Protein AF-A0A2E6VPE0-F1 (afdb_monomer_lite)

pLDDT: mean 76.0, std 15.37, range [42.31, 91.56]

Secondary structure (DSSP, 8-state):
--STTHHHHTTSTT---------PPTT-HHHHHHHHTT-SSHHHHHHHHHHHHHH--GGGHHHHHHHHHHS-TTTHHHHHHHHHH-HHHHTT--

Radius of gyration: 20.54 Å; chains: 1; bounding box: 25×70×35 Å

Sequence (94 aa):
MKSRLLTRLALFLSLSAMACDTGPKEGEEHIYYAEKLNHEDKKVRENAMKNLSQLKDKRSVPGLNKALGNGHAEIKPELVKLVRASPSLQLRLR

Foldseek 3Di:
DPDPPVVVVVVVPPPPPPPPCPDDDPPCLLVRLLVQQQPPDPVSNVVSLVSCLVVLDLVNLVSLVCCCVPGDPVCNVVSVVSCVVRVSNCPPVD

Structure (mmCIF, N/CA/C/O backbone):
data_AF-A0A2E6VPE0-F1
#
_entry.id   AF-A0A2E6VPE0-F1
#
loop_
_atom_site.group_PDB
_atom_site.id
_atom_site.type_symbol
_atom_site.label_atom_id
_atom_site.label_alt_id
_atom_site.label_comp_id
_atom_site.label_asym_id
_atom_site.label_entity_id
_atom_site.label_seq_id
_atom_site.pdbx_PDB_ins_code
_atom_site.Cartn_x
_atom_site.Cartn_y
_atom_site.Cartn_z
_atom_site.occupancy
_atom_site.B_iso_or_equiv
_atom_site.auth_seq_id
_atom_site.auth_comp_id
_atom_site.auth_asym_id
_atom_site.auth_atom_id
_atom_site.pdbx_PDB_model_num
ATOM 1 N N . MET A 1 1 ? 4.184 55.437 -25.021 1.00 49.97 1 MET A N 1
ATOM 2 C CA . MET A 1 1 ? 3.319 54.239 -25.178 1.00 49.97 1 MET A CA 1
ATOM 3 C C . MET A 1 1 ? 4.115 52.944 -24.944 1.00 49.97 1 MET A C 1
ATOM 5 O O . MET A 1 1 ? 4.315 52.174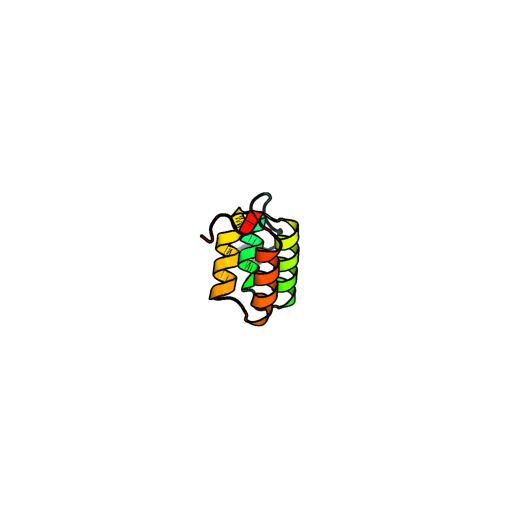 -25.870 1.00 49.97 1 MET A O 1
ATOM 9 N N . LYS A 1 2 ? 4.599 52.694 -23.717 1.00 51.59 2 LYS A N 1
ATOM 10 C CA . LYS A 1 2 ? 5.383 51.492 -23.351 1.00 51.59 2 LYS A CA 1
ATOM 11 C C . LYS A 1 2 ? 5.010 51.036 -21.931 1.00 51.59 2 LYS A C 1
ATOM 13 O O . LYS A 1 2 ? 5.810 51.141 -21.019 1.00 51.59 2 LYS A O 1
ATOM 18 N N . SER A 1 3 ? 3.762 50.631 -21.701 1.00 52.59 3 SER A N 1
ATOM 19 C CA . SER A 1 3 ? 3.360 50.100 -20.379 1.00 52.59 3 SER A CA 1
ATOM 20 C C . SER A 1 3 ? 2.352 48.953 -20.426 1.00 52.59 3 SER A C 1
ATOM 22 O O . SER A 1 3 ? 2.089 48.345 -19.400 1.00 52.59 3 SER A O 1
ATOM 24 N N . ARG A 1 4 ? 1.819 48.604 -21.607 1.00 54.25 4 ARG A N 1
ATOM 25 C CA . ARG A 1 4 ? 0.780 47.564 -21.749 1.00 54.25 4 ARG A CA 1
ATOM 26 C C . ARG A 1 4 ? 1.328 46.158 -22.030 1.00 54.25 4 ARG A C 1
ATOM 28 O O . ARG A 1 4 ? 0.585 45.189 -21.942 1.00 54.25 4 ARG A O 1
ATOM 35 N N . LEU A 1 5 ? 2.612 46.046 -22.382 1.00 53.22 5 LEU A N 1
ATOM 36 C CA . LEU A 1 5 ? 3.267 44.768 -22.704 1.00 53.22 5 LEU A CA 1
ATOM 37 C C . LEU A 1 5 ? 3.819 44.058 -21.457 1.00 53.22 5 LEU A C 1
ATOM 39 O O . LEU A 1 5 ? 3.762 42.836 -21.381 1.00 53.22 5 LEU A O 1
ATOM 43 N N . LEU A 1 6 ? 4.271 44.810 -20.449 1.00 53.19 6 LEU A N 1
ATOM 44 C CA . LEU A 1 6 ? 4.820 44.244 -19.208 1.00 53.19 6 LEU A CA 1
ATOM 45 C C . LEU A 1 6 ? 3.731 43.658 -18.299 1.00 53.19 6 LEU A C 1
ATOM 47 O O . LEU A 1 6 ? 3.948 42.636 -17.655 1.00 53.19 6 LEU A O 1
ATOM 51 N N . THR A 1 7 ? 2.528 44.238 -18.305 1.00 53.53 7 THR A N 1
ATOM 52 C CA . THR A 1 7 ? 1.403 43.760 -17.485 1.00 53.53 7 THR A CA 1
ATOM 53 C C . THR A 1 7 ? 0.895 42.387 -17.928 1.00 53.53 7 THR A C 1
ATOM 55 O O . THR A 1 7 ? 0.410 41.617 -17.108 1.00 53.53 7 THR A O 1
ATOM 58 N N . ARG A 1 8 ? 1.028 42.051 -19.219 1.00 52.72 8 ARG A N 1
ATOM 59 C CA . ARG A 1 8 ? 0.646 40.732 -19.751 1.00 52.72 8 ARG A CA 1
ATOM 60 C C . ARG A 1 8 ? 1.703 39.660 -19.494 1.00 52.72 8 ARG A C 1
ATOM 62 O O . ARG A 1 8 ? 1.342 38.504 -19.315 1.00 52.72 8 ARG A O 1
ATOM 69 N N . LEU A 1 9 ? 2.980 40.042 -19.424 1.00 52.34 9 LEU A N 1
ATOM 70 C CA . LEU A 1 9 ? 4.076 39.115 -19.136 1.00 52.34 9 LEU A CA 1
ATOM 71 C C . LEU A 1 9 ? 4.049 38.633 -17.673 1.00 52.34 9 LEU A C 1
ATOM 73 O O . LEU A 1 9 ? 4.348 37.476 -17.399 1.00 52.34 9 LEU A O 1
ATOM 77 N N . ALA A 1 10 ? 3.610 39.489 -16.745 1.00 55.06 10 ALA A N 1
ATOM 78 C CA . ALA A 1 10 ? 3.469 39.135 -15.332 1.00 55.06 10 ALA A CA 1
ATOM 79 C C . ALA A 1 10 ? 2.304 38.165 -15.046 1.00 55.06 10 ALA A C 1
ATOM 81 O O . ALA A 1 10 ? 2.341 37.454 -14.046 1.00 55.06 10 ALA A O 1
ATOM 82 N N . LEU A 1 11 ? 1.290 38.095 -15.918 1.00 50.72 11 LEU A N 1
ATOM 83 C CA . LEU A 1 11 ? 0.123 37.229 -15.708 1.00 50.72 11 LEU A CA 1
ATOM 84 C C . LEU A 1 11 ? 0.382 35.751 -16.050 1.00 50.72 11 LEU A C 1
ATOM 86 O O . LEU A 1 11 ? -0.395 34.891 -15.655 1.00 50.72 11 LEU A O 1
ATOM 90 N N . PHE A 1 12 ? 1.457 35.454 -16.786 1.00 54.03 12 PHE A N 1
ATOM 91 C CA . PHE A 1 12 ? 1.818 34.084 -17.172 1.00 54.03 12 PHE A CA 1
ATOM 92 C C . PHE A 1 12 ? 2.747 33.387 -16.168 1.00 54.03 12 PHE A C 1
ATOM 94 O O . PHE A 1 12 ? 2.870 32.166 -16.203 1.00 54.03 12 PHE A O 1
ATOM 101 N N . LEU A 1 13 ? 3.390 34.133 -15.265 1.00 50.69 13 LEU A N 1
ATOM 102 C CA . LEU A 1 13 ? 4.413 33.604 -14.352 1.00 50.69 13 LEU A CA 1
ATOM 103 C C . LEU A 1 13 ? 3.872 33.101 -13.005 1.00 50.69 13 LEU A C 1
ATOM 105 O O . LEU A 1 13 ? 4.634 32.531 -12.233 1.00 50.69 13 LEU A O 1
ATOM 109 N N . SER A 1 14 ? 2.582 33.278 -12.714 1.00 53.19 14 SER A N 1
ATOM 110 C CA . SER A 1 14 ? 1.968 32.819 -11.458 1.00 53.19 14 SER A CA 1
ATOM 111 C C . SER A 1 14 ? 1.248 31.471 -11.560 1.00 53.19 14 SER A C 1
ATOM 113 O O . SER A 1 14 ? 0.751 30.978 -10.552 1.00 53.19 14 SER A O 1
ATOM 115 N N . LEU A 1 15 ? 1.191 30.849 -12.744 1.00 51.94 15 LEU A N 1
ATOM 116 C CA . LEU A 1 15 ? 0.509 29.564 -12.936 1.00 51.94 15 LEU A CA 1
ATOM 117 C C . LEU A 1 15 ? 1.425 28.347 -12.736 1.00 51.94 15 LEU A C 1
ATOM 119 O O . LEU A 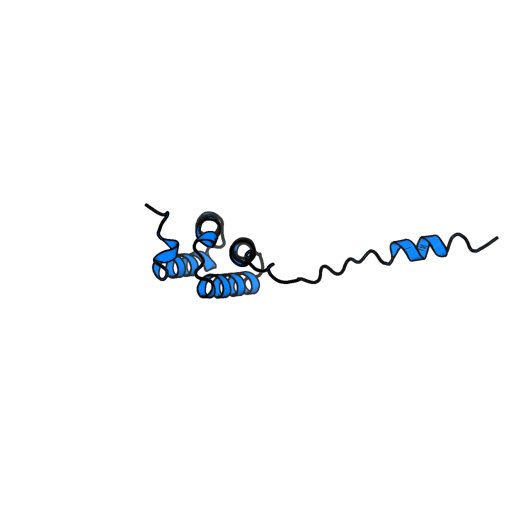1 15 ? 1.120 27.258 -13.213 1.00 51.94 15 LEU A O 1
ATOM 123 N N . SER A 1 16 ? 2.534 28.484 -12.009 1.00 52.00 16 SER A N 1
ATOM 124 C CA . SER A 1 16 ? 3.127 27.330 -11.335 1.00 52.00 16 SER A CA 1
ATOM 125 C C . SER A 1 16 ? 2.2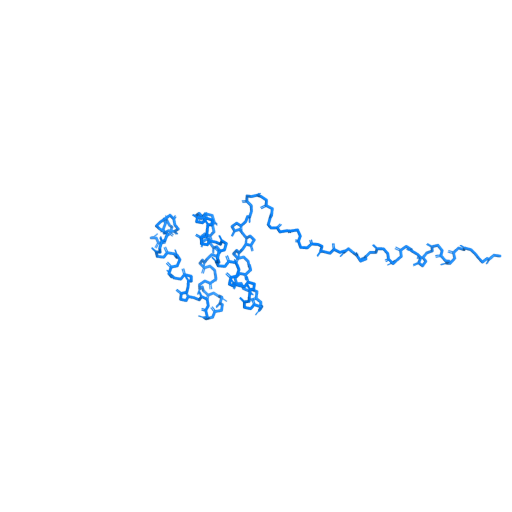65 27.034 -10.113 1.00 52.00 16 SER A C 1
ATOM 127 O O . SER A 1 16 ? 2.605 27.372 -8.981 1.00 52.00 16 SER A O 1
ATOM 129 N N . ALA A 1 17 ? 1.105 26.421 -10.358 1.00 54.38 17 ALA A N 1
ATOM 130 C CA . ALA A 1 17 ? 0.373 25.723 -9.321 1.00 54.38 17 ALA A CA 1
ATOM 131 C C . ALA A 1 17 ? 1.352 24.713 -8.715 1.00 54.38 17 ALA A C 1
ATOM 133 O O . ALA A 1 17 ? 1.621 23.661 -9.294 1.00 54.38 17 ALA A O 1
ATOM 134 N N . MET A 1 18 ? 1.957 25.089 -7.588 1.00 54.19 18 MET A N 1
ATOM 135 C CA . MET A 1 18 ? 2.594 24.164 -6.675 1.00 54.19 18 MET A CA 1
ATOM 136 C C . MET A 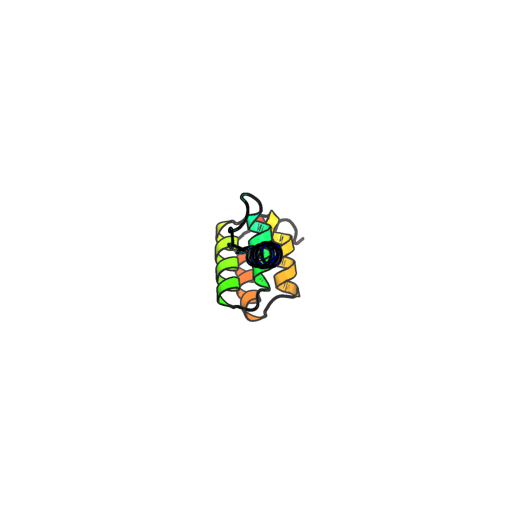1 18 ? 1.523 23.122 -6.383 1.00 54.19 18 MET A C 1
ATOM 138 O O . MET A 1 18 ? 0.592 23.375 -5.620 1.00 54.19 18 MET A O 1
ATOM 142 N N . ALA A 1 19 ? 1.615 21.973 -7.048 1.00 51.12 19 ALA A N 1
ATOM 143 C CA . ALA A 1 19 ? 0.944 20.768 -6.614 1.00 51.12 19 ALA A CA 1
ATOM 144 C C . ALA A 1 19 ? 1.633 20.378 -5.306 1.00 51.12 19 ALA A C 1
ATOM 146 O O . ALA A 1 19 ? 2.511 19.520 -5.270 1.00 51.12 19 ALA A O 1
ATOM 147 N N . CYS A 1 20 ? 1.317 21.113 -4.237 1.00 48.00 20 CYS A N 1
ATOM 148 C CA . CYS A 1 20 ? 1.567 20.651 -2.895 1.00 48.00 20 CYS A CA 1
ATOM 149 C C . CYS A 1 20 ? 0.869 19.300 -2.835 1.00 48.00 20 CYS A C 1
ATOM 151 O O . CYS A 1 20 ? -0.339 19.229 -3.065 1.00 48.00 20 CYS A O 1
ATOM 153 N N . ASP A 1 21 ? 1.651 18.249 -2.608 1.00 61.88 21 ASP A N 1
ATOM 154 C CA . ASP A 1 21 ? 1.179 16.906 -2.303 1.00 61.88 21 ASP A CA 1
ATOM 155 C C . ASP A 1 21 ? 0.459 17.003 -0.951 1.00 61.88 21 ASP A C 1
ATOM 157 O O . ASP A 1 21 ? 0.980 16.667 0.111 1.00 61.88 21 ASP A O 1
ATOM 161 N N . THR A 1 22 ? -0.715 17.636 -0.959 1.00 65.50 22 THR A N 1
ATOM 162 C CA . THR A 1 22 ? -1.664 17.571 0.134 1.00 65.50 22 THR A CA 1
ATOM 163 C C . THR A 1 22 ? -1.970 16.092 0.211 1.00 65.50 22 THR A C 1
ATOM 165 O O . THR A 1 22 ? -2.491 15.548 -0.763 1.00 65.50 22 THR A O 1
ATOM 168 N N . GLY A 1 23 ? -1.535 15.435 1.284 1.00 74.44 23 GLY A N 1
ATOM 169 C CA . GLY A 1 23 ? -1.723 14.001 1.468 1.00 74.44 23 GLY A CA 1
ATOM 170 C C . GLY A 1 23 ? -3.189 13.563 1.317 1.00 74.44 23 GLY A C 1
ATOM 171 O O . GLY A 1 23 ? -4.062 14.359 0.962 1.00 74.44 23 GLY A O 1
ATOM 172 N N . PRO A 1 24 ? -3.497 12.285 1.577 1.00 84.88 24 PRO A N 1
ATOM 173 C CA . PRO A 1 24 ? -4.844 11.781 1.350 1.00 84.88 24 PRO A CA 1
ATOM 174 C C . PRO A 1 24 ? -5.894 12.649 2.048 1.00 84.88 24 PRO A C 1
ATOM 176 O O . PRO A 1 24 ? -5.719 13.056 3.198 1.00 84.88 24 PRO A O 1
ATOM 179 N N . LYS A 1 25 ? -7.004 12.913 1.354 1.00 83.69 25 LYS A N 1
ATOM 180 C CA . LYS A 1 25 ? -8.175 13.513 1.992 1.00 83.69 25 LYS A CA 1
ATOM 181 C C . LYS A 1 25 ? -8.685 12.570 3.076 1.00 83.69 25 LYS A C 1
ATOM 183 O O . LYS A 1 25 ? -8.694 11.348 2.894 1.00 83.69 25 LYS A O 1
ATOM 188 N N . GLU A 1 26 ? -9.127 13.146 4.187 1.00 81.00 26 GLU A N 1
ATOM 189 C CA . GLU A 1 26 ? -9.685 12.388 5.303 1.00 81.00 26 GLU A CA 1
ATOM 190 C C . GLU A 1 26 ? -10.829 11.488 4.812 1.00 81.00 26 GLU A C 1
ATOM 192 O O . GLU A 1 26 ? -11.721 11.918 4.081 1.00 81.00 26 GLU A O 1
ATOM 197 N N . GLY A 1 27 ? -10.765 10.201 5.156 1.00 83.44 27 GLY A N 1
ATOM 198 C CA . GLY A 1 27 ? -11.748 9.205 4.728 1.00 83.44 27 GLY A CA 1
ATOM 199 C C . GLY A 1 27 ? -11.528 8.601 3.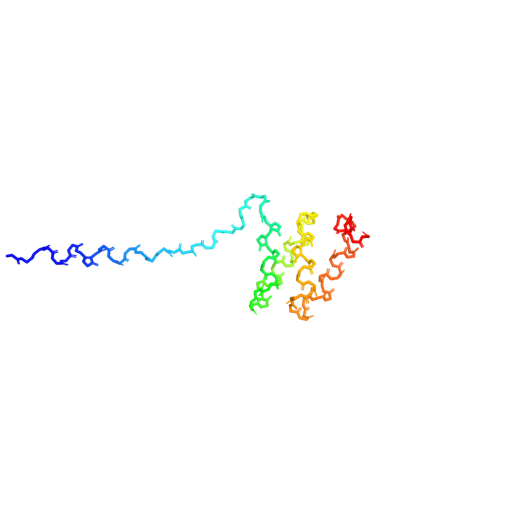332 1.00 83.44 27 GLY A C 1
ATOM 200 O O . GLY A 1 27 ? -12.126 7.557 3.052 1.00 83.44 27 GLY A O 1
ATOM 201 N N . GLU A 1 28 ? -10.643 9.162 2.502 1.00 88.06 28 GLU A N 1
ATOM 202 C CA . GLU A 1 28 ? -10.261 8.652 1.167 1.00 88.06 28 GLU A CA 1
ATOM 203 C C . GLU A 1 28 ? -8.873 7.984 1.146 1.00 88.06 28 GLU A C 1
ATOM 205 O O . GLU A 1 28 ? -8.398 7.530 0.103 1.00 88.06 28 GLU A O 1
ATOM 210 N N . GLU A 1 29 ? -8.237 7.853 2.310 1.00 89.75 29 GLU A N 1
ATOM 211 C CA . GLU A 1 29 ? -6.898 7.272 2.479 1.00 89.75 29 GLU A CA 1
ATOM 212 C C . GLU A 1 29 ? -6.772 5.881 1.837 1.00 89.75 29 GLU A C 1
ATOM 214 O O . GLU A 1 29 ? -5.767 5.560 1.202 1.00 89.75 29 GLU A O 1
ATOM 219 N N . HIS A 1 30 ? -7.831 5.073 1.937 1.00 86.50 30 HIS A N 1
ATOM 220 C CA . HIS A 1 30 ? -7.909 3.738 1.349 1.00 86.50 30 HIS A CA 1
ATOM 221 C C . HIS A 1 30 ? -7.749 3.726 -0.182 1.00 86.50 30 HIS A C 1
ATOM 223 O O . HIS A 1 30 ? -7.123 2.811 -0.715 1.00 86.50 30 HIS A O 1
ATOM 229 N N . ILE A 1 31 ? -8.293 4.723 -0.891 1.00 89.00 31 ILE A N 1
ATOM 230 C CA . ILE A 1 31 ? -8.174 4.843 -2.354 1.00 89.00 31 ILE A CA 1
ATOM 231 C C . ILE A 1 31 ? -6.806 5.416 -2.695 1.00 89.00 31 ILE A C 1
ATOM 233 O O . ILE A 1 31 ? -6.085 4.841 -3.508 1.00 89.00 31 ILE A O 1
ATOM 237 N N . TYR A 1 32 ? -6.424 6.494 -2.006 1.00 91.00 32 TYR A N 1
ATOM 238 C CA . T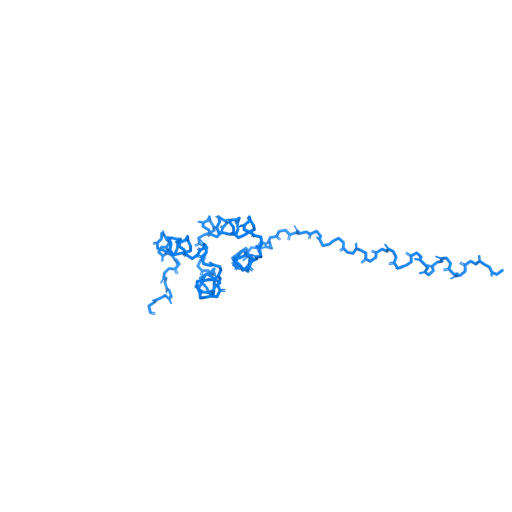YR A 1 32 ? -5.159 7.182 -2.228 1.00 91.00 32 TYR A CA 1
ATOM 239 C C . TYR A 1 32 ? -3.967 6.222 -2.151 1.00 91.00 32 TYR A C 1
ATOM 241 O O . TYR A 1 32 ? -3.191 6.107 -3.098 1.00 91.00 32 TYR A O 1
ATOM 249 N N . TYR A 1 33 ? -3.830 5.467 -1.056 1.00 91.31 33 TYR A N 1
ATOM 250 C CA . TYR A 1 33 ? -2.707 4.541 -0.925 1.00 91.31 33 TYR A CA 1
ATOM 251 C C . TYR A 1 33 ? -2.828 3.338 -1.865 1.00 91.31 33 TYR A C 1
ATOM 253 O O . TYR A 1 33 ? -1.811 2.852 -2.352 1.00 91.31 33 TYR A O 1
ATOM 261 N N . ALA A 1 34 ? -4.039 2.871 -2.180 1.00 89.31 34 ALA A N 1
ATOM 262 C CA . ALA A 1 34 ? -4.203 1.781 -3.138 1.00 89.31 34 ALA A CA 1
ATOM 263 C C . ALA A 1 34 ? -3.707 2.152 -4.545 1.00 89.31 34 ALA A C 1
ATOM 265 O O . ALA A 1 34 ? -3.111 1.315 -5.225 1.00 89.31 34 ALA A O 1
ATOM 266 N N . GLU A 1 35 ? -3.895 3.398 -4.979 1.00 88.81 35 GLU A N 1
ATOM 267 C CA . GLU A 1 35 ? -3.352 3.883 -6.252 1.00 88.81 35 GLU A CA 1
ATOM 268 C C . GLU A 1 35 ? -1.820 3.909 -6.244 1.00 88.81 35 GLU A C 1
ATOM 270 O O . GLU A 1 35 ? -1.178 3.477 -7.206 1.00 88.81 35 GLU A O 1
ATOM 275 N N . LYS A 1 36 ? -1.226 4.326 -5.120 1.00 91.56 36 LYS A N 1
ATOM 276 C CA . LYS A 1 36 ? 0.230 4.421 -4.946 1.00 91.56 36 LYS A CA 1
ATOM 277 C C . LYS A 1 36 ? 0.951 3.068 -4.945 1.00 91.56 36 LYS A C 1
ATOM 279 O O . LYS A 1 36 ? 2.165 3.041 -5.124 1.00 91.56 36 LYS A O 1
ATOM 284 N N . LEU A 1 37 ? 0.241 1.942 -4.844 1.00 90.12 37 LEU A N 1
ATOM 285 C CA . LEU A 1 37 ? 0.831 0.606 -5.020 1.00 90.12 37 LEU A CA 1
ATOM 286 C C . LEU A 1 37 ? 1.356 0.349 -6.443 1.00 90.12 37 LEU A C 1
ATOM 288 O O . LEU A 1 37 ? 2.197 -0.526 -6.628 1.00 90.12 37 LEU A O 1
ATOM 292 N N . ASN A 1 38 ? 0.895 1.111 -7.438 1.00 88.19 38 ASN A N 1
ATOM 293 C CA . ASN A 1 38 ? 1.380 1.029 -8.823 1.00 88.19 38 ASN A CA 1
ATOM 294 C C . ASN A 1 38 ? 2.340 2.173 -9.184 1.00 88.19 38 ASN A C 1
ATOM 296 O O . ASN A 1 38 ? 2.629 2.393 -10.356 1.00 88.19 38 ASN A O 1
ATOM 300 N N . HIS A 1 39 ? 2.788 2.944 -8.192 1.00 90.44 39 HIS A N 1
ATOM 301 C CA . HIS A 1 39 ? 3.747 4.016 -8.415 1.00 90.44 39 HIS A CA 1
ATOM 302 C C . HIS A 1 39 ? 5.110 3.435 -8.803 1.00 90.44 39 HIS A C 1
ATOM 304 O O . HIS A 1 39 ? 5.478 2.392 -8.278 1.00 90.44 39 HIS A O 1
ATOM 310 N N . GLU A 1 40 ? 5.878 4.103 -9.667 1.00 88.31 40 GLU A N 1
ATOM 311 C CA . GLU A 1 40 ? 7.185 3.619 -10.153 1.00 88.31 40 GLU A CA 1
ATOM 312 C C . GLU A 1 40 ? 8.269 3.574 -9.064 1.00 88.31 40 GLU A C 1
ATOM 314 O O . GLU A 1 40 ? 9.083 2.647 -9.019 1.00 88.31 40 GLU A O 1
ATOM 319 N N . ASP A 1 41 ? 8.235 4.531 -8.138 1.00 90.12 41 ASP A N 1
ATOM 320 C CA . ASP A 1 41 ? 9.131 4.579 -6.985 1.00 90.12 41 ASP A CA 1
ATOM 321 C C . ASP A 1 41 ? 8.744 3.526 -5.934 1.00 90.12 41 ASP A C 1
ATOM 323 O O . ASP A 1 41 ? 7.651 3.551 -5.358 1.00 90.12 41 ASP A O 1
ATOM 327 N N . LYS A 1 42 ? 9.691 2.631 -5.639 1.00 88.81 42 LYS A N 1
ATOM 328 C CA . LYS A 1 42 ? 9.589 1.601 -4.601 1.00 88.81 42 LYS A CA 1
ATOM 329 C C . LYS A 1 42 ? 9.250 2.178 -3.231 1.00 88.81 42 LYS A C 1
ATOM 331 O O . LYS A 1 42 ? 8.408 1.620 -2.533 1.00 88.81 42 LYS A O 1
ATOM 336 N N . LYS A 1 43 ? 9.839 3.314 -2.856 1.00 89.88 43 LYS A N 1
ATOM 337 C CA . LYS A 1 43 ? 9.613 3.941 -1.549 1.00 89.88 43 LYS A CA 1
ATOM 338 C C . LYS A 1 43 ? 8.170 4.420 -1.397 1.00 89.88 43 LYS A C 1
ATOM 340 O O . LYS A 1 43 ? 7.589 4.320 -0.318 1.00 89.88 43 LYS A O 1
ATOM 345 N N . VAL A 1 44 ? 7.565 4.893 -2.488 1.00 91.31 44 VAL A N 1
ATOM 346 C CA . VAL A 1 44 ? 6.148 5.280 -2.517 1.00 91.31 44 VAL A CA 1
ATOM 347 C C . VAL A 1 44 ? 5.250 4.055 -2.336 1.00 91.31 44 VAL A C 1
ATOM 349 O O . VAL A 1 44 ? 4.314 4.108 -1.536 1.00 91.31 44 VAL A O 1
ATOM 352 N N . ARG A 1 45 ? 5.567 2.932 -2.994 1.00 90.19 45 ARG A N 1
ATOM 353 C CA . ARG A 1 45 ? 4.829 1.668 -2.825 1.00 90.19 45 ARG A CA 1
ATOM 354 C C . ARG A 1 45 ? 4.925 1.117 -1.402 1.00 90.19 45 ARG A C 1
ATOM 356 O O . ARG A 1 45 ? 3.910 0.728 -0.829 1.00 90.19 45 ARG A O 1
ATOM 363 N N . GLU A 1 46 ? 6.118 1.119 -0.813 1.00 90.19 46 GLU A N 1
ATOM 364 C CA . GLU A 1 46 ? 6.350 0.668 0.567 1.00 90.19 46 GLU A CA 1
ATOM 365 C C . GLU A 1 46 ? 5.585 1.532 1.577 1.00 90.19 46 GLU A C 1
ATOM 367 O O . GLU A 1 46 ? 4.907 1.016 2.469 1.00 90.19 46 GLU A O 1
ATOM 372 N N . ASN A 1 47 ? 5.623 2.856 1.402 1.00 91.50 47 ASN A N 1
ATOM 373 C CA . ASN A 1 47 ? 4.842 3.773 2.225 1.00 91.50 47 ASN A CA 1
ATOM 374 C C . ASN A 1 47 ? 3.340 3.500 2.093 1.00 91.50 47 ASN A C 1
ATOM 376 O O . ASN A 1 47 ? 2.633 3.463 3.100 1.00 91.50 47 ASN A O 1
ATOM 380 N N . ALA A 1 48 ? 2.846 3.280 0.876 1.00 90.94 48 ALA A N 1
ATOM 381 C CA . ALA A 1 48 ? 1.449 2.942 0.641 1.00 90.94 48 ALA A CA 1
ATOM 382 C C . ALA A 1 48 ? 1.045 1.630 1.331 1.00 90.94 48 ALA A C 1
ATOM 384 O O . ALA A 1 48 ? 0.031 1.592 2.027 1.00 90.94 48 ALA A O 1
ATOM 385 N N . MET A 1 49 ? 1.871 0.587 1.221 1.00 90.12 49 MET A N 1
ATOM 386 C CA . MET A 1 49 ? 1.661 -0.692 1.905 1.00 90.12 49 MET A CA 1
ATOM 387 C C . MET A 1 49 ? 1.595 -0.539 3.423 1.00 90.12 49 MET A C 1
ATOM 389 O O . MET A 1 49 ? 0.675 -1.059 4.059 1.00 90.12 49 MET A O 1
ATOM 393 N N . LYS A 1 50 ? 2.534 0.212 4.008 1.00 89.88 50 LYS A N 1
ATOM 394 C CA . LYS A 1 50 ? 2.568 0.468 5.450 1.00 89.88 50 LYS A CA 1
ATOM 395 C C . LYS A 1 50 ? 1.299 1.174 5.925 1.00 89.88 50 LYS A C 1
ATOM 397 O O . LYS A 1 50 ? 0.696 0.732 6.902 1.00 89.88 50 LYS A O 1
ATOM 402 N N . ASN A 1 51 ? 0.869 2.217 5.216 1.00 91.31 51 ASN A N 1
ATOM 403 C CA . ASN A 1 51 ? -0.345 2.950 5.567 1.00 91.31 51 ASN A CA 1
ATOM 404 C C . ASN A 1 51 ? -1.592 2.068 5.427 1.00 91.31 51 ASN A C 1
ATOM 406 O O . ASN A 1 51 ? -2.377 1.980 6.364 1.00 91.31 51 ASN A O 1
ATOM 410 N N . LEU A 1 52 ? -1.746 1.322 4.329 1.00 87.94 52 LEU A N 1
ATOM 411 C CA . LEU A 1 52 ? -2.871 0.389 4.156 1.00 87.94 52 LEU A CA 1
ATOM 412 C C . LEU A 1 52 ? -2.911 -0.685 5.252 1.00 87.94 52 LEU A C 1
ATOM 414 O O . LEU A 1 52 ? -3.986 -1.027 5.751 1.00 87.94 52 LEU A O 1
ATOM 418 N N . SER A 1 53 ? -1.746 -1.179 5.678 1.00 85.56 53 SER A N 1
ATOM 419 C CA . SER A 1 53 ? -1.641 -2.125 6.791 1.00 85.56 53 SER A CA 1
ATOM 420 C C . SER A 1 53 ? -2.060 -1.541 8.136 1.00 85.56 53 SER A C 1
ATOM 422 O O . SER A 1 53 ? -2.531 -2.287 8.998 1.00 85.56 53 SER A O 1
ATOM 424 N N . GLN A 1 54 ? -1.855 -0.243 8.340 1.00 87.94 54 GLN A N 1
ATOM 425 C CA . GLN A 1 54 ? -2.267 0.459 9.552 1.00 87.94 54 GLN A CA 1
ATOM 426 C C . GLN A 1 54 ? -3.757 0.803 9.509 1.00 87.94 54 GLN A C 1
ATOM 428 O O . GLN A 1 54 ? -4.448 0.593 10.502 1.00 87.94 54 GLN A O 1
ATOM 433 N N . LEU A 1 55 ? -4.256 1.233 8.346 1.00 86.06 55 LEU A N 1
ATOM 434 C CA . LEU A 1 55 ? -5.660 1.575 8.124 1.00 86.06 55 LEU A CA 1
ATOM 435 C C . LEU A 1 55 ? -6.588 0.374 8.328 1.00 86.06 55 LEU A C 1
ATOM 437 O O . LEU A 1 55 ? -7.668 0.527 8.890 1.00 86.06 55 LEU A O 1
ATOM 441 N N . LYS A 1 56 ? -6.190 -0.822 7.858 1.00 82.25 56 LYS A N 1
ATOM 442 C CA . LYS A 1 56 ? -7.006 -2.060 7.899 1.00 82.25 56 LYS A CA 1
ATOM 443 C C . LYS A 1 56 ? -8.439 -1.873 7.373 1.00 82.25 56 LYS A C 1
ATOM 445 O O . LYS A 1 56 ? -9.352 -2.621 7.736 1.00 82.25 56 LYS A O 1
ATOM 450 N N . ASP A 1 57 ? -8.625 -0.888 6.499 1.00 86.00 57 ASP A N 1
ATOM 451 C CA . ASP A 1 57 ? -9.922 -0.489 5.980 1.00 86.00 57 ASP A CA 1
ATOM 452 C C . ASP A 1 57 ? -10.366 -1.445 4.868 1.00 86.00 57 ASP A C 1
ATOM 454 O O . ASP A 1 57 ? -9.691 -1.609 3.847 1.00 86.00 57 ASP A O 1
ATOM 458 N N . LYS A 1 58 ? -11.544 -2.050 5.044 1.00 84.75 58 LYS A N 1
ATOM 459 C CA . LYS A 1 58 ? -12.164 -2.966 4.076 1.00 84.75 58 LYS A CA 1
ATOM 460 C C . LYS A 1 58 ? -12.450 -2.301 2.733 1.00 84.75 58 LYS A C 1
ATOM 462 O O . LYS A 1 58 ? -12.497 -2.987 1.714 1.00 84.75 58 LYS A O 1
ATOM 467 N N . ARG A 1 59 ? -12.612 -0.978 2.707 1.00 85.44 59 ARG A N 1
ATOM 468 C CA . ARG A 1 59 ? -12.805 -0.214 1.472 1.00 85.44 59 ARG A CA 1
ATOM 469 C C . ARG A 1 59 ? -11.574 -0.268 0.560 1.00 85.44 59 ARG A C 1
ATOM 471 O O . ARG A 1 59 ? -11.715 -0.085 -0.642 1.00 85.44 59 ARG A O 1
ATOM 478 N N . SER A 1 60 ? -10.397 -0.613 1.091 1.00 84.62 60 SER A N 1
ATOM 479 C CA . SER A 1 60 ? -9.154 -0.778 0.317 1.00 84.62 60 SER A CA 1
ATOM 480 C C . SER A 1 60 ? -9.112 -2.067 -0.515 1.00 84.62 60 SER A C 1
ATOM 482 O O . SER A 1 60 ? -8.310 -2.174 -1.441 1.00 84.62 60 SER A O 1
ATOM 484 N N . VAL A 1 61 ? -9.957 -3.063 -0.206 1.00 84.56 61 VAL A N 1
ATOM 485 C CA . VAL A 1 61 ? -9.921 -4.410 -0.819 1.00 84.56 61 VAL A CA 1
ATOM 486 C C . VAL A 1 61 ? -9.934 -4.391 -2.356 1.00 84.56 61 VAL A C 1
ATOM 488 O O . VAL A 1 61 ? -9.106 -5.086 -2.947 1.00 84.56 61 VAL A O 1
ATOM 491 N N . PRO A 1 62 ? -10.791 -3.604 -3.041 1.00 83.44 62 PRO A N 1
ATOM 492 C CA . PRO A 1 62 ? -10.781 -3.543 -4.503 1.00 83.44 62 PRO A CA 1
ATOM 493 C C . PRO A 1 62 ? -9.438 -3.059 -5.066 1.00 83.44 62 PRO A C 1
ATOM 495 O O . PRO A 1 62 ? -8.937 -3.611 -6.046 1.00 83.44 62 PRO A O 1
ATOM 498 N N . GLY A 1 63 ? -8.827 -2.066 -4.416 1.00 83.75 63 GLY A N 1
ATOM 499 C CA . GLY A 1 63 ? -7.525 -1.528 -4.795 1.00 83.75 63 GLY A CA 1
ATOM 500 C C . GLY A 1 63 ? -6.382 -2.524 -4.577 1.00 83.75 63 GLY A C 1
ATOM 501 O O . GLY A 1 63 ? -5.551 -2.715 -5.464 1.00 83.75 63 GLY A O 1
ATOM 502 N N . LEU A 1 64 ? -6.397 -3.237 -3.445 1.00 84.31 64 LEU A N 1
ATOM 503 C CA . LEU A 1 64 ? -5.438 -4.308 -3.145 1.00 84.31 64 LEU A CA 1
ATOM 504 C C . LEU A 1 64 ? -5.531 -5.456 -4.165 1.00 84.31 64 LEU A C 1
ATOM 506 O O . LEU A 1 64 ? -4.507 -5.927 -4.656 1.00 84.31 64 LEU A O 1
ATOM 510 N N . ASN A 1 65 ? -6.746 -5.873 -4.540 1.00 84.94 65 ASN A N 1
ATOM 511 C CA . ASN A 1 65 ? -6.956 -6.910 -5.558 1.00 84.94 65 ASN A CA 1
ATOM 512 C C . ASN A 1 65 ? -6.418 -6.487 -6.929 1.00 84.94 65 ASN A C 1
ATOM 514 O O . ASN A 1 65 ? -5.755 -7.275 -7.606 1.00 84.94 65 ASN A O 1
ATOM 518 N N . LYS A 1 66 ? -6.648 -5.230 -7.327 1.00 84.94 66 LYS A N 1
ATOM 519 C CA . LYS A 1 66 ? -6.089 -4.683 -8.569 1.00 84.94 66 LYS A CA 1
ATOM 520 C C . LYS A 1 66 ? -4.557 -4.699 -8.545 1.00 84.94 66 LYS A C 1
ATOM 522 O O . LYS A 1 66 ? -3.948 -5.103 -9.534 1.00 84.94 66 LYS A O 1
ATOM 527 N N . ALA A 1 67 ? -3.941 -4.324 -7.422 1.00 84.06 67 ALA A N 1
ATOM 528 C CA . ALA A 1 67 ? -2.488 -4.361 -7.248 1.00 84.06 67 ALA A CA 1
ATOM 529 C C . ALA A 1 67 ? -1.919 -5.796 -7.239 1.00 84.06 67 ALA A C 1
ATOM 531 O O . ALA A 1 67 ? -0.826 -6.033 -7.745 1.00 84.06 67 ALA A O 1
ATOM 532 N N . LEU A 1 68 ? -2.660 -6.789 -6.740 1.00 84.31 68 LEU A N 1
ATOM 533 C CA . LEU A 1 68 ? -2.257 -8.199 -6.828 1.00 84.31 68 LEU A CA 1
ATOM 534 C C . LEU A 1 68 ? -2.256 -8.726 -8.273 1.00 84.31 68 LEU A C 1
ATOM 536 O O . LEU A 1 68 ? -1.360 -9.487 -8.652 1.00 84.31 68 LEU A O 1
ATOM 540 N N . GLY A 1 69 ? -3.228 -8.305 -9.087 1.00 83.69 69 GLY A N 1
ATOM 541 C CA . GLY A 1 69 ? -3.294 -8.654 -10.507 1.00 83.69 69 GLY A CA 1
ATOM 542 C C . GLY A 1 69 ? -2.216 -7.945 -11.325 1.00 83.69 69 GLY A C 1
ATOM 543 O O . GLY A 1 69 ? -1.334 -8.594 -11.892 1.00 83.69 69 GLY A O 1
ATOM 544 N N . ASN A 1 70 ? -2.250 -6.611 -11.309 1.00 82.31 70 ASN A N 1
ATOM 545 C CA . ASN A 1 70 ? -1.525 -5.759 -12.256 1.00 82.31 70 ASN A CA 1
ATOM 546 C C . ASN A 1 70 ? -0.343 -4.992 -11.641 1.00 82.31 70 ASN A C 1
ATOM 548 O O . ASN A 1 70 ? 0.341 -4.267 -12.356 1.00 82.31 70 ASN A O 1
ATOM 552 N N . GLY A 1 71 ? -0.110 -5.114 -10.333 1.00 77.50 71 GLY A N 1
ATOM 553 C CA . GLY A 1 71 ? 0.967 -4.407 -9.642 1.00 77.50 71 GLY A CA 1
ATOM 554 C C . GLY A 1 71 ? 2.326 -5.097 -9.745 1.00 77.50 71 GLY A C 1
ATOM 555 O O . GLY A 1 71 ? 2.480 -6.190 -10.301 1.00 77.50 71 GLY A O 1
ATOM 556 N N . HIS A 1 72 ? 3.333 -4.444 -9.168 1.00 80.75 72 HIS A N 1
ATOM 557 C CA . HIS A 1 72 ? 4.728 -4.871 -9.237 1.00 80.75 72 HIS A CA 1
ATOM 558 C C . HIS A 1 72 ? 4.957 -6.208 -8.517 1.00 80.75 72 HIS A C 1
ATOM 560 O O . HIS A 1 72 ? 4.467 -6.426 -7.409 1.00 80.75 72 HIS A O 1
ATOM 566 N N . ALA A 1 73 ? 5.746 -7.102 -9.121 1.00 82.25 73 ALA A N 1
ATOM 567 C CA . ALA A 1 73 ? 6.008 -8.439 -8.577 1.00 82.25 73 ALA A CA 1
ATOM 568 C C . ALA A 1 73 ? 6.606 -8.414 -7.157 1.00 82.25 73 ALA A C 1
ATOM 570 O O . ALA A 1 73 ? 6.313 -9.294 -6.353 1.00 82.25 73 ALA A O 1
ATOM 571 N N . GLU A 1 74 ? 7.385 -7.380 -6.835 1.00 83.62 74 GLU A N 1
ATOM 572 C CA . GLU A 1 74 ? 8.013 -7.187 -5.523 1.00 83.62 74 GLU A CA 1
ATOM 573 C C . GLU A 1 74 ? 7.020 -6.960 -4.372 1.00 83.62 74 GLU A C 1
ATOM 575 O O . GLU A 1 74 ? 7.270 -7.436 -3.269 1.00 83.62 74 GLU A O 1
ATOM 580 N N . ILE A 1 75 ? 5.881 -6.298 -4.611 1.00 83.75 75 ILE A N 1
ATOM 581 C CA . ILE A 1 75 ? 4.907 -5.986 -3.550 1.00 83.75 75 ILE A CA 1
ATOM 582 C C . ILE A 1 75 ? 3.853 -7.083 -3.372 1.00 83.75 75 ILE A C 1
ATOM 584 O O . ILE A 1 75 ? 3.166 -7.125 -2.351 1.00 83.75 75 ILE A O 1
ATOM 588 N N . LYS A 1 76 ? 3.721 -8.007 -4.336 1.00 85.94 76 LYS A N 1
ATOM 589 C CA . LYS A 1 76 ? 2.720 -9.088 -4.294 1.00 85.94 76 LYS A CA 1
ATOM 590 C C . LYS A 1 76 ? 2.843 -9.981 -3.049 1.00 85.94 76 LYS A C 1
ATOM 592 O O . LYS A 1 76 ? 1.813 -10.224 -2.419 1.00 85.94 76 LYS A O 1
ATOM 597 N N . PRO A 1 77 ? 4.039 -10.450 -2.631 1.00 86.44 77 PRO A N 1
ATOM 598 C CA . PRO A 1 77 ? 4.170 -11.258 -1.419 1.00 86.44 77 PRO A CA 1
ATOM 599 C C . PRO A 1 77 ? 3.703 -10.514 -0.165 1.00 86.44 77 PRO A C 1
ATOM 601 O O . PRO A 1 77 ? 3.102 -11.112 0.727 1.00 86.44 77 PRO A O 1
ATOM 604 N N . GLU A 1 78 ? 3.960 -9.209 -0.099 1.00 86.50 78 GLU A N 1
ATOM 605 C CA . GLU A 1 78 ? 3.591 -8.371 1.038 1.00 86.50 78 GLU A CA 1
ATOM 606 C C . GLU A 1 78 ? 2.086 -8.080 1.061 1.00 86.50 78 GLU A C 1
ATOM 608 O O . GLU A 1 78 ? 1.448 -8.223 2.103 1.00 86.50 78 GLU A O 1
ATOM 613 N N . LEU A 1 79 ? 1.488 -7.814 -0.102 1.00 84.88 79 LEU A N 1
ATOM 614 C CA . LEU A 1 79 ? 0.037 -7.726 -0.285 1.00 84.88 79 LEU A CA 1
ATOM 615 C C . LEU A 1 79 ? -0.681 -9.003 0.160 1.00 84.88 79 LEU A C 1
ATOM 617 O O . LEU A 1 79 ? -1.661 -8.937 0.902 1.00 84.88 79 LEU A O 1
ATOM 621 N N . VAL A 1 80 ? -0.183 -10.178 -0.239 1.00 86.19 80 VAL A N 1
ATOM 622 C CA . VAL A 1 80 ? -0.766 -11.466 0.172 1.00 86.19 80 VAL A CA 1
ATOM 623 C C . VAL A 1 80 ? -0.679 -11.646 1.687 1.00 86.19 80 VAL A C 1
ATOM 625 O O . VAL A 1 80 ? -1.653 -12.079 2.306 1.00 86.19 80 VAL A O 1
ATOM 628 N N . LYS A 1 81 ? 0.457 -11.296 2.306 1.00 86.56 81 LYS A N 1
ATOM 629 C CA . LYS A 1 81 ? 0.602 -11.326 3.770 1.00 86.56 81 LYS A CA 1
ATOM 630 C C . LYS A 1 81 ? -0.390 -10.383 4.443 1.00 86.56 81 LYS A C 1
ATOM 632 O O . LYS A 1 81 ? -1.042 -10.800 5.394 1.00 86.56 81 LYS A O 1
ATOM 637 N N . LEU A 1 82 ? -0.549 -9.164 3.932 1.00 84.12 82 LEU A N 1
ATOM 638 C CA . LEU A 1 82 ? -1.467 -8.168 4.479 1.00 84.12 82 LEU A CA 1
ATOM 639 C C . LEU A 1 82 ? -2.929 -8.642 4.439 1.00 84.12 82 LEU A C 1
ATOM 641 O O . LEU A 1 82 ? -3.633 -8.574 5.450 1.00 84.12 82 LEU A O 1
ATOM 645 N N . VAL A 1 83 ? -3.374 -9.169 3.295 1.00 82.31 83 VAL A N 1
ATOM 646 C CA . VAL A 1 83 ? -4.734 -9.708 3.120 1.00 82.31 83 VAL A CA 1
ATOM 647 C C . VAL A 1 83 ? -4.963 -10.930 4.016 1.00 82.31 83 VAL A C 1
ATOM 649 O O . VAL A 1 83 ? -6.019 -11.063 4.635 1.00 82.31 83 VAL A O 1
ATOM 652 N N . ARG A 1 84 ? -3.964 -11.808 4.160 1.00 83.06 84 ARG A N 1
ATOM 653 C CA . ARG A 1 84 ? -4.042 -12.958 5.077 1.00 83.06 84 ARG A CA 1
ATOM 654 C C . ARG A 1 84 ? -4.080 -12.537 6.547 1.00 83.06 84 ARG A C 1
ATOM 656 O O . ARG A 1 84 ? -4.858 -13.100 7.307 1.00 83.06 84 ARG A O 1
ATOM 663 N N . ALA A 1 85 ? -3.281 -11.543 6.931 1.00 80.94 85 ALA A N 1
ATOM 664 C CA . ALA A 1 85 ? -3.198 -11.030 8.298 1.00 80.94 85 ALA A CA 1
ATOM 665 C C . ALA A 1 85 ? -4.430 -10.214 8.720 1.00 80.94 85 ALA A C 1
ATOM 667 O O . ALA A 1 85 ? -4.634 -9.989 9.912 1.00 80.94 85 ALA A O 1
ATOM 668 N N . SER A 1 86 ? -5.254 -9.776 7.764 1.00 75.12 86 SER A N 1
ATOM 669 C CA . SER A 1 86 ? -6.428 -8.943 8.024 1.00 75.12 86 SER A CA 1
ATOM 670 C C . SER A 1 86 ? -7.711 -9.660 7.588 1.00 75.12 86 SER A C 1
ATOM 672 O O . SER A 1 86 ? -8.167 -9.464 6.461 1.00 75.12 86 SER A O 1
ATOM 674 N N . PRO A 1 87 ? -8.356 -10.449 8.472 1.00 68.50 87 PRO A N 1
ATOM 675 C CA . PRO A 1 87 ? -9.629 -11.120 8.178 1.00 68.50 87 PRO A CA 1
ATOM 676 C C . PRO A 1 87 ? -10.731 -10.144 7.750 1.00 68.50 87 PRO A C 1
ATOM 678 O O . PRO A 1 87 ? -11.615 -10.484 6.966 1.00 68.50 87 PRO A O 1
ATOM 681 N N . SER A 1 88 ? -10.649 -8.894 8.216 1.00 67.75 88 SER A N 1
ATOM 682 C CA . SER A 1 88 ? -11.521 -7.800 7.797 1.00 67.75 88 SER A CA 1
ATOM 683 C C . SER A 1 88 ? -11.486 -7.563 6.283 1.00 67.75 88 SER A C 1
ATOM 685 O O . SER A 1 88 ? -12.530 -7.272 5.704 1.00 67.75 88 SER A O 1
ATOM 687 N N . LEU A 1 89 ? -10.326 -7.739 5.646 1.00 68.12 89 LEU A N 1
ATOM 688 C CA . LEU A 1 89 ? -10.116 -7.568 4.206 1.00 68.12 89 LEU A CA 1
ATOM 689 C C . LEU A 1 89 ? -10.539 -8.806 3.389 1.00 68.12 89 LEU A C 1
ATOM 691 O O . LEU A 1 89 ? -10.674 -8.717 2.173 1.00 68.12 89 LEU A O 1
ATOM 695 N N . GLN A 1 90 ? -10.786 -9.953 4.034 1.00 63.66 90 GLN A N 1
ATOM 696 C CA . GLN A 1 90 ? -11.132 -11.216 3.362 1.00 63.66 90 GLN A CA 1
ATOM 697 C C . GLN A 1 90 ? -12.625 -11.364 3.035 1.00 63.66 90 GLN A C 1
ATOM 699 O O . GLN A 1 90 ? -12.994 -12.237 2.252 1.00 63.66 90 GLN A O 1
ATOM 704 N N . LEU A 1 91 ? -13.491 -10.509 3.588 1.00 53.81 91 LEU A N 1
ATOM 705 C CA . LEU A 1 91 ? -14.960 -10.641 3.549 1.00 53.81 91 LEU A CA 1
ATOM 706 C C . LEU A 1 91 ? -15.613 -10.557 2.149 1.00 53.81 91 LEU A C 1
ATOM 708 O O . LEU A 1 91 ? -16.834 -10.595 2.053 1.00 53.81 91 LEU A O 1
ATOM 712 N N . ARG A 1 92 ? -14.832 -10.463 1.066 1.00 51.16 92 ARG A N 1
ATOM 713 C CA . ARG A 1 92 ? -15.316 -10.410 -0.327 1.00 51.16 92 ARG A CA 1
ATOM 714 C C . ARG A 1 92 ? -14.583 -11.339 -1.303 1.00 51.16 92 ARG A C 1
ATOM 716 O O . ARG A 1 92 ? -14.805 -11.229 -2.500 1.00 51.16 92 ARG A O 1
ATOM 723 N N . LEU A 1 93 ? -13.696 -12.207 -0.811 1.00 47.88 93 LEU A N 1
ATOM 724 C CA . LEU A 1 93 ? -12.894 -13.126 -1.638 1.00 47.88 93 LEU A CA 1
ATOM 725 C C . LEU A 1 93 ? -13.456 -14.561 -1.683 1.00 47.88 93 LEU A C 1
ATOM 727 O O . LEU A 1 93 ? -12.723 -15.482 -2.038 1.00 47.88 93 LEU A O 1
ATOM 731 N N . ARG A 1 94 ? -14.722 -14.762 -1.301 1.00 42.31 94 ARG A N 1
ATOM 732 C CA . ARG A 1 94 ? -15.432 -16.037 -1.475 1.00 42.31 94 ARG A CA 1
ATOM 733 C C . ARG A 1 94 ? -16.379 -15.965 -2.656 1.00 42.31 94 ARG A C 1
ATOM 735 O O . ARG A 1 94 ? -17.033 -14.907 -2.785 1.00 42.31 94 ARG A O 1
#